Protein AF-A0A6N2LPJ0-F1 (afdb_monomer_lite)

Structure (mmCIF, N/CA/C/O backbone):
data_AF-A0A6N2LPJ0-F1
#
_entry.id   AF-A0A6N2LPJ0-F1
#
loop_
_atom_site.group_PDB
_atom_site.id
_atom_site.type_symbol
_atom_site.label_atom_id
_atom_site.label_alt_id
_atom_site.label_comp_id
_atom_site.label_asym_id
_atom_site.label_entity_id
_atom_site.label_seq_id
_atom_site.pdbx_PDB_ins_code
_atom_site.Cartn_x
_atom_site.Cartn_y
_atom_site.Cartn_z
_atom_site.occupancy
_atom_site.B_iso_or_equiv
_atom_site.auth_seq_id
_atom_site.auth_comp_id
_atom_site.auth_asym_id
_atom_site.auth_atom_id
_atom_site.pdbx_PDB_model_num
ATOM 1 N N . MET A 1 1 ? 1.976 -20.688 -10.783 1.00 57.66 1 MET A N 1
ATOM 2 C CA . MET A 1 1 ? 2.797 -19.666 -10.085 1.00 57.66 1 MET A CA 1
ATOM 3 C C . MET A 1 1 ? 3.961 -19.111 -10.918 1.00 57.66 1 MET A C 1
ATOM 5 O O . MET A 1 1 ? 4.095 -17.897 -10.953 1.00 57.66 1 MET A O 1
ATOM 9 N N . GLY A 1 2 ? 4.757 -19.918 -11.638 1.00 68.62 2 GLY A N 1
ATOM 10 C CA . GLY A 1 2 ? 5.968 -19.424 -12.335 1.00 68.62 2 GLY A CA 1
ATOM 11 C C . GLY A 1 2 ? 5.771 -18.335 -13.410 1.00 68.62 2 GLY A C 1
ATOM 12 O O . GLY A 1 2 ? 6.573 -17.409 -13.491 1.00 68.62 2 GLY A O 1
ATOM 13 N N . SER A 1 3 ? 4.686 -18.386 -14.195 1.00 80.12 3 SER A N 1
ATOM 14 C CA . SER A 1 3 ? 4.413 -17.400 -15.266 1.00 80.12 3 SER A CA 1
ATOM 15 C C . SER A 1 3 ? 4.183 -15.976 -14.730 1.00 80.12 3 SER A C 1
ATOM 17 O O . SER A 1 3 ? 4.659 -14.990 -15.287 1.00 80.12 3 SER A O 1
ATOM 19 N N . HIS A 1 4 ? 3.502 -15.867 -13.594 1.00 83.38 4 HIS A N 1
ATOM 20 C CA . HIS A 1 4 ? 3.167 -14.604 -12.951 1.00 83.38 4 HIS A CA 1
ATOM 21 C C . HIS A 1 4 ? 4.391 -13.865 -12.408 1.00 83.38 4 HIS A C 1
ATOM 23 O O . HIS A 1 4 ? 4.580 -12.677 -12.671 1.00 83.38 4 HIS A O 1
ATOM 29 N N . THR A 1 5 ? 5.260 -14.591 -11.707 1.00 85.81 5 THR A N 1
ATOM 30 C CA . THR A 1 5 ? 6.518 -14.052 -11.187 1.00 85.81 5 THR A CA 1
ATOM 31 C C . THR A 1 5 ? 7.458 -13.645 -12.323 1.00 85.81 5 THR A C 1
ATOM 33 O O . THR A 1 5 ? 8.143 -12.632 -12.211 1.00 85.81 5 THR A O 1
ATOM 36 N N . ALA A 1 6 ? 7.470 -14.387 -13.436 1.00 90.94 6 ALA A N 1
ATOM 37 C CA . ALA A 1 6 ? 8.260 -14.032 -14.614 1.00 90.94 6 ALA A CA 1
ATOM 38 C C . ALA A 1 6 ? 7.792 -12.711 -15.252 1.00 90.94 6 ALA A C 1
ATOM 40 O O . ALA A 1 6 ? 8.618 -11.844 -15.542 1.00 90.94 6 ALA A O 1
ATOM 41 N N . ARG A 1 7 ? 6.473 -12.515 -15.397 1.00 87.75 7 ARG A N 1
ATOM 42 C CA . ARG A 1 7 ? 5.888 -11.255 -15.893 1.00 87.75 7 ARG A CA 1
ATOM 43 C C . ARG A 1 7 ? 6.229 -10.075 -14.988 1.00 87.75 7 ARG A C 1
ATOM 45 O O . ARG A 1 7 ? 6.677 -9.046 -15.482 1.00 87.75 7 ARG A O 1
ATOM 52 N N . LEU A 1 8 ? 6.087 -10.254 -13.674 1.00 91.44 8 LEU A N 1
ATOM 53 C CA . LEU A 1 8 ? 6.414 -9.224 -12.691 1.00 91.44 8 LEU A CA 1
ATOM 54 C C . LEU A 1 8 ? 7.895 -8.821 -12.766 1.00 91.44 8 LEU A C 1
ATOM 56 O O . LEU A 1 8 ? 8.203 -7.635 -12.814 1.00 91.44 8 LEU A O 1
ATOM 60 N N . LYS A 1 9 ? 8.812 -9.796 -12.851 1.00 92.38 9 LYS A N 1
ATOM 61 C CA . LYS A 1 9 ? 10.249 -9.525 -13.031 1.00 92.38 9 LYS A CA 1
ATOM 62 C C . LYS A 1 9 ? 10.522 -8.716 -14.297 1.00 92.38 9 LYS A C 1
ATOM 64 O O . LYS A 1 9 ? 11.308 -7.775 -14.250 1.00 92.38 9 LYS A O 1
ATOM 69 N N . HIS A 1 10 ? 9.865 -9.055 -15.406 1.00 93.44 10 HIS A N 1
ATOM 70 C CA . HIS A 1 10 ? 10.035 -8.336 -16.665 1.00 93.44 10 HIS A CA 1
ATOM 71 C C . HIS A 1 10 ? 9.527 -6.889 -16.580 1.00 93.44 10 HIS A C 1
ATOM 73 O O . HIS A 1 10 ? 10.224 -5.970 -17.004 1.00 93.44 10 HIS A O 1
ATOM 79 N N . TRP A 1 11 ? 8.353 -6.668 -15.981 1.00 94.06 11 TRP A N 1
ATOM 80 C CA . TRP A 1 11 ? 7.784 -5.327 -15.806 1.00 94.06 11 TRP A CA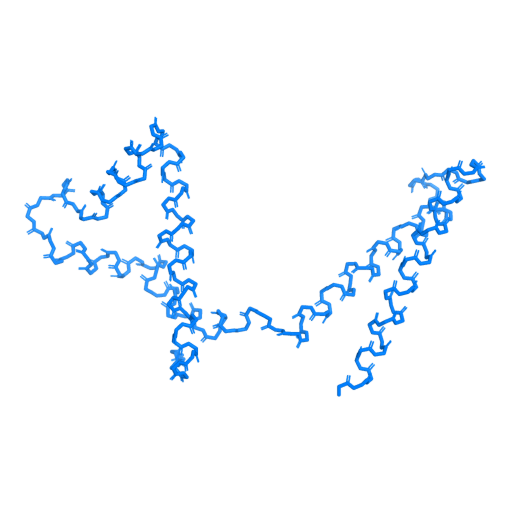 1
ATOM 81 C C . TRP A 1 11 ? 8.611 -4.449 -14.871 1.00 94.06 11 TRP A C 1
ATOM 83 O O . TRP A 1 11 ? 8.845 -3.285 -15.184 1.00 94.06 11 TRP A O 1
ATOM 93 N N . ILE A 1 12 ? 9.109 -5.011 -13.767 1.00 94.56 12 ILE A N 1
ATOM 94 C CA . ILE A 1 12 ? 9.987 -4.297 -12.834 1.00 94.56 12 ILE A CA 1
ATOM 95 C C . ILE A 1 12 ? 11.309 -3.932 -13.514 1.00 94.56 12 ILE A C 1
ATOM 97 O O . ILE A 1 12 ? 11.739 -2.783 -13.430 1.00 94.56 12 ILE A O 1
ATOM 101 N N . LEU A 1 13 ? 11.934 -4.880 -14.222 1.00 96.38 13 LEU A N 1
ATOM 102 C CA . LEU A 1 13 ? 13.190 -4.641 -14.936 1.00 96.38 13 LEU A CA 1
ATOM 103 C C . LEU A 1 13 ? 13.030 -3.542 -15.994 1.00 96.38 13 LEU A C 1
ATOM 105 O O . LEU A 1 13 ? 13.842 -2.622 -16.045 1.00 96.38 13 LEU A O 1
ATOM 109 N N . MET A 1 14 ? 11.965 -3.612 -16.798 1.00 95.19 14 MET A N 1
ATOM 110 C CA . MET A 1 14 ? 11.656 -2.592 -17.803 1.00 95.19 14 MET A CA 1
ATOM 111 C C . MET A 1 14 ? 11.366 -1.231 -17.156 1.00 95.19 14 MET A C 1
ATOM 113 O O . MET A 1 14 ? 11.861 -0.209 -17.626 1.00 95.19 14 MET A O 1
ATOM 117 N N . GLY A 1 15 ? 10.616 -1.215 -16.050 1.00 95.44 15 GLY A N 1
ATOM 118 C CA . GLY A 1 15 ? 10.316 -0.002 -15.292 1.00 95.44 15 GLY A CA 1
ATOM 119 C C . GLY A 1 15 ? 11.579 0.694 -14.790 1.00 95.44 15 GLY A C 1
ATOM 120 O O . GLY A 1 15 ? 11.757 1.885 -15.035 1.00 95.44 15 GLY A O 1
ATOM 121 N N . PHE A 1 16 ? 12.497 -0.052 -14.170 1.00 96.25 16 PHE A N 1
ATOM 122 C CA . PHE A 1 16 ? 13.787 0.489 -13.736 1.00 96.25 16 PHE A CA 1
ATOM 123 C C . PHE A 1 16 ? 14.667 0.933 -14.905 1.00 96.25 16 PHE A C 1
ATOM 125 O O . PHE A 1 16 ? 15.272 1.999 -14.819 1.00 96.25 16 PHE A O 1
ATOM 132 N N . ALA A 1 17 ? 14.719 0.171 -16.000 1.00 96.00 17 ALA A N 1
ATOM 133 C CA . ALA A 1 17 ? 15.500 0.541 -17.178 1.00 96.00 17 ALA A CA 1
ATOM 134 C C . ALA A 1 17 ? 15.035 1.882 -17.772 1.00 96.00 17 ALA A C 1
ATOM 136 O O . ALA A 1 17 ? 15.861 2.759 -18.022 1.00 96.00 17 ALA A O 1
ATOM 137 N N . LEU A 1 18 ? 13.721 2.074 -17.932 1.00 94.12 18 LEU A N 1
ATOM 138 C CA . LEU A 1 18 ? 13.136 3.326 -18.427 1.00 94.12 18 LEU A CA 1
ATOM 139 C C . LEU A 1 18 ? 13.354 4.492 -17.458 1.00 94.12 18 LEU A C 1
ATOM 141 O O . LEU A 1 18 ? 13.667 5.602 -17.888 1.00 94.12 18 LEU A O 1
ATOM 145 N N . LEU A 1 19 ? 13.238 4.241 -16.154 1.00 94.56 19 LEU A N 1
ATOM 146 C CA . LEU A 1 19 ? 13.432 5.262 -15.127 1.00 94.56 19 LEU A CA 1
ATOM 147 C C . LEU A 1 19 ? 14.896 5.730 -15.094 1.00 94.56 19 LEU A C 1
ATOM 149 O O . LEU A 1 19 ? 15.153 6.932 -15.145 1.00 94.56 19 LEU A O 1
ATOM 153 N N . ILE A 1 20 ? 15.853 4.795 -15.106 1.00 95.00 20 ILE A N 1
ATOM 154 C CA . ILE A 1 20 ? 17.288 5.102 -15.186 1.00 95.00 20 ILE A CA 1
ATOM 155 C C . ILE A 1 20 ? 17.600 5.834 -16.492 1.00 95.00 20 ILE A C 1
ATOM 157 O O . ILE A 1 20 ? 18.242 6.879 -16.449 1.00 95.00 20 ILE A O 1
ATOM 161 N N . LEU A 1 21 ? 17.114 5.348 -17.639 1.00 93.69 21 LEU A N 1
ATOM 162 C CA . LEU A 1 21 ? 17.326 5.993 -18.937 1.00 93.69 21 LEU A CA 1
ATOM 163 C C . LEU A 1 21 ? 16.808 7.437 -18.943 1.00 93.69 21 LEU A C 1
ATOM 165 O O . LEU A 1 21 ? 17.525 8.355 -19.342 1.00 93.69 21 LEU A O 1
ATOM 169 N N . GLY A 1 22 ? 15.581 7.649 -18.469 1.00 92.25 22 GLY A N 1
ATOM 170 C CA . GLY A 1 22 ? 14.971 8.971 -18.395 1.00 92.25 22 GLY A CA 1
ATOM 171 C C . GLY A 1 22 ? 15.749 9.931 -17.493 1.00 92.25 22 GLY A C 1
ATOM 172 O O . GLY A 1 22 ? 15.985 11.074 -17.890 1.00 92.25 22 GLY A O 1
ATOM 173 N N . LEU A 1 23 ? 16.211 9.461 -16.328 1.00 91.88 23 LEU A N 1
ATOM 174 C CA . LEU A 1 23 ? 17.039 10.251 -15.412 1.00 91.88 23 LEU A CA 1
ATOM 175 C C . LEU A 1 23 ? 18.424 10.550 -15.992 1.00 91.88 23 LEU A C 1
ATOM 177 O O . LEU A 1 23 ? 18.864 11.695 -15.936 1.00 91.88 23 LEU A O 1
ATOM 181 N N . VAL A 1 24 ? 19.100 9.565 -16.588 1.00 92.88 24 VAL A N 1
ATOM 182 C CA . VAL A 1 24 ? 20.416 9.759 -17.218 1.00 92.88 24 VAL A CA 1
ATOM 183 C C . VAL A 1 24 ? 20.324 10.809 -18.320 1.00 92.88 24 VAL A C 1
ATOM 185 O O . VAL A 1 24 ? 21.133 11.732 -18.339 1.00 92.88 24 VAL A O 1
ATOM 188 N N . LEU A 1 25 ? 19.312 10.739 -19.189 1.00 90.69 25 LEU A N 1
ATOM 189 C CA . LEU A 1 25 ? 19.091 11.735 -20.246 1.00 90.69 25 LEU A CA 1
ATOM 190 C C . LEU A 1 25 ? 18.876 13.153 -19.702 1.00 90.69 25 LEU A C 1
ATOM 192 O O . LEU A 1 25 ? 19.305 14.123 -20.328 1.00 90.69 25 LEU A O 1
ATOM 196 N N . HIS A 1 26 ? 18.236 13.268 -18.539 1.00 89.19 26 HIS A N 1
ATOM 197 C CA . HIS A 1 26 ? 18.027 14.547 -17.877 1.00 89.19 26 HIS A CA 1
ATOM 198 C C . HIS A 1 26 ? 19.322 15.100 -17.268 1.00 89.19 26 HIS A C 1
ATOM 200 O O . HIS A 1 26 ? 19.682 16.248 -17.530 1.00 89.19 26 HIS A O 1
ATOM 206 N N . PHE A 1 27 ? 20.036 14.283 -16.486 1.00 89.69 27 PHE A N 1
ATOM 207 C CA . PHE A 1 27 ? 21.244 14.696 -15.764 1.00 89.69 27 PHE A CA 1
ATOM 208 C C . PHE A 1 27 ? 22.460 14.905 -16.669 1.00 89.69 27 PHE A C 1
ATOM 210 O O . PHE A 1 27 ? 23.317 15.723 -16.360 1.00 89.69 27 PHE A O 1
ATOM 217 N N . THR A 1 28 ? 22.532 14.209 -17.804 1.00 90.56 28 THR A N 1
ATOM 218 C CA . THR A 1 28 ? 23.582 14.420 -18.816 1.00 90.56 28 THR A CA 1
ATOM 219 C C . THR A 1 28 ? 23.330 15.648 -19.697 1.00 90.56 28 THR A C 1
ATOM 221 O O . THR A 1 28 ? 24.075 15.878 -20.644 1.00 90.56 28 THR A O 1
ATOM 224 N N . HIS A 1 29 ? 22.283 16.434 -19.409 1.00 83.19 29 HIS A N 1
ATOM 225 C CA . HIS A 1 29 ? 21.839 17.589 -20.196 1.00 83.19 29 HIS A CA 1
ATOM 226 C C . HIS A 1 29 ? 21.489 17.279 -21.663 1.00 83.19 29 HIS A C 1
ATOM 228 O O . HIS A 1 29 ? 21.298 18.203 -22.450 1.00 83.19 29 HIS A O 1
ATOM 234 N N . ALA A 1 30 ? 21.348 16.002 -22.036 1.00 85.19 30 ALA A N 1
ATOM 235 C CA . ALA A 1 30 ? 20.988 15.611 -23.395 1.00 85.19 30 ALA A CA 1
ATOM 236 C C . ALA A 1 30 ? 19.554 16.039 -23.740 1.00 85.19 30 ALA A C 1
ATOM 238 O O . ALA A 1 30 ? 19.315 16.620 -24.797 1.00 85.19 30 ALA A O 1
ATOM 239 N N . ILE A 1 31 ? 18.590 15.755 -22.852 1.00 85.62 31 ILE A N 1
ATOM 240 C CA . ILE A 1 31 ? 17.179 16.117 -23.044 1.00 85.62 31 ILE A CA 1
ATOM 241 C C . ILE A 1 31 ? 16.566 16.518 -21.694 1.00 85.62 31 ILE A C 1
ATOM 243 O O . ILE A 1 31 ? 16.456 15.674 -20.802 1.00 85.62 31 ILE A O 1
ATOM 247 N N . PRO A 1 32 ? 16.105 17.769 -21.520 1.00 85.56 32 PRO A N 1
ATOM 248 C CA . PRO A 1 32 ? 15.474 18.190 -20.277 1.00 85.56 32 PRO A CA 1
ATOM 249 C C . PRO A 1 32 ? 14.109 17.516 -20.073 1.00 85.56 32 PRO A C 1
ATOM 251 O O . PRO A 1 32 ? 13.383 17.210 -21.026 1.00 85.56 32 PRO A O 1
ATOM 254 N N . LEU A 1 33 ? 13.728 17.331 -18.807 1.00 82.94 33 LEU A N 1
ATOM 255 C CA . LEU A 1 33 ? 12.385 16.904 -18.428 1.00 82.94 33 LEU A CA 1
ATOM 256 C C . LEU A 1 33 ? 11.413 18.052 -18.693 1.00 82.94 33 LEU A C 1
ATOM 258 O O . LEU A 1 33 ? 11.351 19.008 -17.925 1.00 82.94 33 LEU A O 1
ATOM 262 N N . ASN A 1 34 ? 10.651 17.964 -19.782 1.00 85.56 34 ASN A N 1
ATOM 263 C CA . ASN A 1 34 ? 9.652 18.969 -20.111 1.00 85.56 34 ASN A CA 1
ATOM 264 C C . ASN A 1 34 ? 8.305 18.309 -20.406 1.00 85.56 34 ASN A C 1
ATOM 266 O O . ASN A 1 34 ? 8.159 17.538 -21.357 1.00 85.56 34 ASN A O 1
ATOM 270 N N . LYS A 1 35 ? 7.308 18.666 -19.590 1.00 73.38 35 LYS A N 1
ATOM 271 C CA . LYS A 1 35 ? 5.938 18.153 -19.682 1.00 73.38 35 LYS A CA 1
ATOM 272 C C . LYS A 1 35 ? 5.187 18.704 -20.897 1.00 73.38 35 LYS A C 1
ATOM 274 O O . LYS A 1 35 ? 4.382 17.991 -21.475 1.00 73.38 35 LYS A O 1
ATOM 279 N N . GLN A 1 36 ? 5.454 19.949 -21.298 1.00 68.56 36 GLN A N 1
ATOM 280 C CA . GLN A 1 36 ? 4.744 20.605 -22.408 1.00 68.56 36 GLN A CA 1
ATOM 281 C C . GLN A 1 36 ? 5.095 19.990 -23.769 1.00 68.56 36 GLN A C 1
ATOM 283 O O . GLN A 1 36 ? 4.234 19.882 -24.633 1.00 68.56 36 GLN A O 1
ATOM 288 N N . LEU A 1 37 ? 6.344 19.549 -23.937 1.00 76.94 37 LEU A N 1
ATOM 289 C CA . LEU A 1 37 ? 6.815 18.900 -25.164 1.00 76.94 37 LEU A CA 1
ATOM 290 C C . LEU A 1 37 ? 6.736 17.370 -25.121 1.00 76.94 37 LEU A C 1
ATOM 292 O O . LEU A 1 37 ? 7.153 16.741 -26.087 1.00 76.94 37 LEU A O 1
ATOM 296 N N . TYR A 1 38 ? 6.273 16.774 -24.011 1.00 79.75 38 TYR A N 1
ATOM 297 C CA . TYR A 1 38 ? 6.367 15.327 -23.771 1.00 79.75 38 TYR A CA 1
ATOM 298 C C . TYR A 1 38 ? 7.745 14.778 -24.162 1.00 79.75 38 TYR A C 1
ATOM 300 O O . TYR A 1 38 ? 7.864 13.843 -24.955 1.00 79.75 38 TYR A O 1
ATOM 308 N N . THR A 1 39 ? 8.810 15.403 -23.648 1.00 88.19 39 THR A 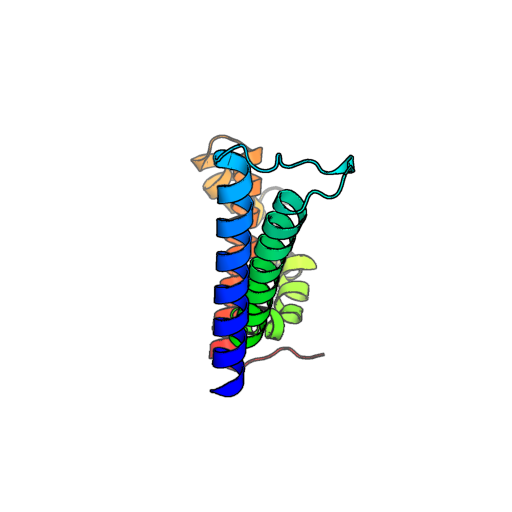N 1
ATOM 309 C CA . THR A 1 39 ? 10.168 15.037 -24.058 1.00 88.19 39 THR A CA 1
ATOM 310 C C . THR A 1 39 ? 10.444 13.566 -23.779 1.00 88.19 39 THR A C 1
ATOM 312 O O . THR A 1 39 ? 9.910 12.981 -22.837 1.00 88.19 39 THR A O 1
ATOM 315 N N . PHE A 1 40 ? 11.314 12.958 -24.584 1.00 88.38 40 PHE A N 1
ATOM 316 C CA . PHE A 1 40 ? 11.609 11.532 -24.464 1.00 88.38 40 PHE A CA 1
ATOM 317 C C . PHE A 1 40 ? 12.074 11.146 -23.048 1.00 88.38 40 PHE A C 1
ATOM 319 O O . PHE A 1 40 ? 11.613 10.147 -22.503 1.00 88.38 40 PHE A O 1
ATOM 326 N N . SER A 1 41 ? 12.896 11.985 -22.402 1.00 89.31 41 SER A N 1
ATOM 327 C CA . SER A 1 41 ? 13.288 11.808 -20.996 1.00 89.31 41 SER A CA 1
ATOM 328 C C . SER A 1 41 ? 12.073 11.808 -20.049 1.00 89.31 41 SER A C 1
ATOM 330 O O . SER A 1 41 ? 11.958 10.920 -19.205 1.00 89.31 41 SER A O 1
ATOM 332 N N . TYR A 1 42 ? 11.113 12.726 -20.231 1.00 89.94 42 TYR A N 1
ATOM 333 C CA . TYR A 1 42 ? 9.891 12.799 -19.418 1.00 89.94 42 TYR A CA 1
ATOM 334 C C . TYR A 1 42 ? 9.002 11.566 -19.595 1.00 89.94 42 TYR A C 1
ATOM 336 O O . TYR A 1 42 ? 8.528 10.995 -18.609 1.00 89.94 42 TYR A O 1
ATOM 344 N N . VAL A 1 43 ? 8.816 11.112 -20.836 1.00 93.12 43 VAL A N 1
ATOM 345 C CA . VAL A 1 43 ? 8.059 9.890 -21.140 1.00 93.12 43 VAL A CA 1
ATOM 346 C C . VAL A 1 43 ? 8.744 8.664 -20.532 1.00 93.12 43 VAL A C 1
ATOM 348 O O . VAL A 1 43 ? 8.069 7.847 -19.912 1.00 93.12 43 VAL A O 1
ATOM 351 N N . CYS A 1 44 ? 10.073 8.549 -20.618 1.00 92.75 44 CYS A N 1
ATOM 352 C CA . CYS A 1 44 ? 10.825 7.447 -20.005 1.00 92.75 44 CYS A CA 1
ATOM 353 C C . CYS A 1 44 ? 10.679 7.418 -18.474 1.00 92.75 44 CYS A C 1
ATOM 355 O O . CYS A 1 44 ? 10.382 6.369 -17.907 1.00 92.75 44 CYS A O 1
ATOM 357 N N . VAL A 1 45 ? 10.809 8.565 -17.796 1.00 93.81 45 VAL A N 1
ATOM 358 C CA . VAL A 1 45 ? 10.649 8.628 -16.331 1.00 93.81 45 VAL A CA 1
ATOM 359 C C . VAL A 1 45 ? 9.218 8.288 -15.911 1.00 93.81 45 VAL A C 1
ATOM 361 O O . VAL A 1 45 ? 9.013 7.476 -15.010 1.00 93.81 45 VAL A O 1
ATOM 364 N N . THR A 1 46 ? 8.218 8.887 -16.560 1.00 94.06 46 THR A N 1
ATOM 365 C CA . THR A 1 46 ? 6.804 8.683 -16.202 1.00 94.06 46 THR A CA 1
ATOM 366 C C . THR A 1 46 ? 6.321 7.269 -16.508 1.00 94.06 46 THR A C 1
ATOM 368 O O . THR A 1 46 ? 5.652 6.667 -15.669 1.00 94.06 46 THR A O 1
ATOM 371 N N . SER A 1 47 ? 6.700 6.702 -17.656 1.00 94.81 47 SER A N 1
ATOM 372 C CA . SER A 1 47 ? 6.397 5.306 -17.999 1.00 94.81 47 SER A CA 1
ATOM 373 C C . SER A 1 47 ? 7.130 4.319 -17.088 1.00 94.81 47 SER A C 1
ATOM 375 O O . SER A 1 47 ? 6.515 3.357 -16.629 1.00 94.81 47 SER A O 1
ATOM 377 N N . GLY A 1 48 ? 8.397 4.582 -16.750 1.00 95.81 48 GLY A N 1
ATOM 378 C CA . GLY A 1 48 ? 9.161 3.784 -15.792 1.00 95.81 48 GLY A CA 1
ATOM 379 C C . GLY A 1 48 ? 8.519 3.774 -14.404 1.00 95.81 48 GLY A C 1
ATOM 380 O O . GLY A 1 48 ? 8.277 2.709 -13.836 1.00 95.81 48 GLY A O 1
ATOM 381 N N . ALA A 1 49 ? 8.147 4.949 -13.886 1.00 95.88 49 ALA A N 1
ATOM 382 C CA . ALA A 1 49 ? 7.429 5.071 -12.618 1.00 95.88 49 ALA A CA 1
ATOM 383 C C . ALA A 1 49 ? 6.064 4.361 -12.657 1.00 95.88 49 ALA A C 1
ATOM 385 O O . ALA A 1 49 ? 5.738 3.604 -11.741 1.00 95.88 49 ALA A O 1
ATOM 386 N N . ALA A 1 50 ? 5.287 4.538 -13.731 1.00 95.81 50 ALA A N 1
ATOM 387 C CA . ALA A 1 50 ? 3.998 3.870 -13.900 1.00 95.81 50 ALA A CA 1
ATOM 388 C C . ALA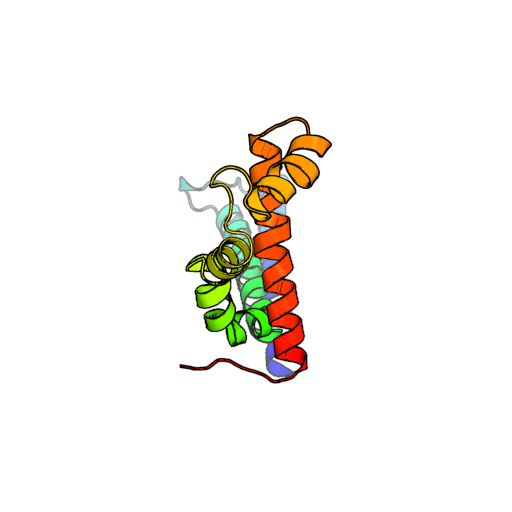 A 1 50 ? 4.140 2.338 -13.935 1.00 95.81 50 ALA A C 1
ATOM 390 O O . ALA A 1 50 ? 3.357 1.640 -13.291 1.00 95.81 50 ALA A O 1
ATOM 391 N N . ALA A 1 51 ? 5.162 1.807 -14.615 1.00 95.38 51 ALA A N 1
ATOM 392 C CA . ALA A 1 51 ? 5.443 0.373 -14.656 1.00 95.38 51 ALA A CA 1
ATOM 393 C C . ALA A 1 51 ? 5.786 -0.197 -13.267 1.00 95.38 51 ALA A C 1
ATOM 395 O O . ALA A 1 51 ? 5.338 -1.297 -12.928 1.00 95.38 51 ALA A O 1
ATOM 396 N N . LEU A 1 52 ? 6.521 0.550 -12.433 1.00 95.56 52 LEU A N 1
ATOM 397 C CA . LEU A 1 52 ? 6.833 0.149 -11.054 1.00 95.56 52 LEU A CA 1
ATOM 398 C C . LEU A 1 52 ? 5.607 0.201 -10.133 1.00 95.56 52 LEU A C 1
ATOM 400 O O . LEU A 1 52 ? 5.396 -0.722 -9.339 1.00 95.56 52 LEU A O 1
ATOM 404 N N . VAL A 1 53 ? 4.765 1.231 -10.262 1.00 95.56 53 VAL A N 1
ATOM 405 C CA . VAL A 1 53 ? 3.497 1.328 -9.518 1.00 95.56 53 VAL A CA 1
ATOM 406 C C . VAL A 1 53 ? 2.565 0.181 -9.908 1.00 95.56 53 VAL A C 1
ATOM 408 O O . VAL A 1 53 ? 2.058 -0.526 -9.037 1.00 95.56 53 VAL A O 1
ATOM 411 N N . PHE A 1 54 ? 2.399 -0.070 -11.208 1.00 93.94 54 PHE A N 1
ATOM 412 C CA . PHE A 1 54 ? 1.591 -1.179 -11.712 1.00 93.94 54 PHE A CA 1
ATOM 413 C C . PHE A 1 54 ? 2.103 -2.535 -11.209 1.00 93.94 54 PHE A C 1
ATOM 415 O O . PHE A 1 54 ? 1.323 -3.357 -10.729 1.00 93.94 54 PHE A O 1
ATOM 422 N N . SER A 1 55 ? 3.420 -2.746 -11.247 1.00 93.25 55 SER A N 1
ATOM 423 C CA . SER A 1 55 ? 4.051 -3.965 -10.731 1.00 93.25 55 SER A CA 1
ATOM 424 C C . SER A 1 55 ? 3.800 -4.154 -9.231 1.00 93.25 55 SER A C 1
ATOM 426 O O . SER A 1 55 ? 3.495 -5.263 -8.795 1.00 93.25 55 SER A O 1
ATOM 428 N N . SER A 1 56 ? 3.864 -3.075 -8.446 1.00 90.81 56 SER A N 1
ATOM 429 C CA . SER A 1 56 ? 3.573 -3.100 -7.006 1.00 90.81 56 SER A CA 1
ATOM 430 C C . SER A 1 56 ? 2.124 -3.502 -6.718 1.00 90.81 56 SER A C 1
ATOM 432 O O . SER A 1 56 ? 1.883 -4.386 -5.898 1.00 90.81 56 SER A O 1
ATOM 434 N N . ILE A 1 57 ? 1.157 -2.918 -7.436 1.00 90.81 57 ILE A N 1
ATOM 435 C CA . ILE A 1 57 ? -0.268 -3.270 -7.303 1.00 90.81 57 ILE A CA 1
ATOM 436 C C . ILE A 1 57 ? -0.499 -4.734 -7.697 1.00 90.81 57 ILE A C 1
ATOM 438 O O . ILE A 1 57 ? -1.171 -5.474 -6.980 1.00 90.81 57 ILE A O 1
ATOM 442 N N . TYR A 1 58 ? 0.107 -5.184 -8.799 1.00 89.81 58 TYR A N 1
ATOM 443 C CA . TYR A 1 58 ? -0.003 -6.569 -9.252 1.00 89.81 58 TYR A CA 1
ATOM 444 C C . TYR A 1 58 ? 0.541 -7.567 -8.221 1.00 89.81 58 TYR A C 1
ATOM 446 O O . TYR A 1 58 ? -0.077 -8.604 -7.975 1.00 89.81 58 TYR A O 1
ATOM 454 N N . ALA A 1 59 ? 1.666 -7.243 -7.576 1.00 87.56 59 ALA A N 1
ATOM 455 C CA . ALA A 1 59 ? 2.222 -8.053 -6.498 1.00 87.56 59 ALA A CA 1
ATOM 456 C C . ALA A 1 59 ? 1.281 -8.107 -5.280 1.00 87.56 59 ALA A C 1
ATOM 458 O O . ALA A 1 59 ? 1.030 -9.192 -4.754 1.00 87.56 59 ALA A O 1
ATOM 459 N N . LEU A 1 60 ? 0.701 -6.973 -4.867 1.00 84.38 60 LEU A N 1
ATOM 460 C CA . LEU A 1 60 ? -0.269 -6.925 -3.763 1.00 84.38 60 LEU A CA 1
ATOM 461 C C . LEU A 1 60 ? -1.492 -7.816 -4.026 1.00 84.38 60 LEU A C 1
ATOM 463 O O . LEU A 1 60 ? -1.924 -8.542 -3.131 1.00 84.38 60 LEU A O 1
ATOM 467 N N . CYS A 1 61 ? -2.009 -7.821 -5.257 1.00 81.94 61 CYS A N 1
ATOM 468 C CA . CYS A 1 61 ? -3.108 -8.704 -5.647 1.00 81.94 61 CYS A CA 1
ATOM 469 C C . CYS A 1 61 ? -2.736 -10.192 -5.603 1.00 81.94 61 CYS A C 1
ATOM 471 O O . CYS A 1 61 ? -3.617 -11.016 -5.394 1.00 81.94 61 CYS A O 1
ATOM 473 N N . MET A 1 62 ? -1.463 -10.553 -5.791 1.00 79.56 62 MET A N 1
ATOM 474 C CA . MET A 1 62 ? -1.019 -11.952 -5.743 1.00 79.56 62 MET A CA 1
ATOM 475 C C . MET A 1 62 ? -0.813 -12.483 -4.340 1.00 79.56 62 MET A C 1
ATOM 477 O O . MET A 1 62 ? -1.168 -13.623 -4.063 1.00 79.56 62 MET A O 1
ATOM 481 N N . PHE A 1 63 ? -0.210 -11.679 -3.469 1.00 75.94 63 PHE A N 1
ATOM 482 C CA . PHE A 1 63 ? 0.034 -12.093 -2.090 1.00 75.94 63 PHE A CA 1
ATOM 483 C C . PHE A 1 63 ? -1.209 -11.938 -1.211 1.00 75.94 63 PHE A C 1
ATOM 485 O O . PHE A 1 63 ? -1.239 -12.497 -0.120 1.00 75.94 63 PHE A O 1
ATOM 492 N N . GLN A 1 64 ? -2.210 -11.177 -1.676 1.00 77.44 64 GLN A N 1
ATOM 493 C CA . GLN A 1 64 ? -3.464 -10.889 -0.978 1.00 77.44 64 GLN A CA 1
ATOM 494 C C . GLN A 1 64 ? -3.273 -10.645 0.534 1.00 77.44 64 GLN A C 1
ATOM 496 O O . GLN A 1 64 ? -4.043 -11.167 1.345 1.00 77.44 64 GLN A O 1
ATOM 501 N N . PRO A 1 65 ? -2.281 -9.831 0.957 1.00 72.62 65 PRO A N 1
ATOM 502 C CA . PRO A 1 65 ? -1.915 -9.715 2.364 1.00 72.62 65 PRO A CA 1
ATOM 503 C C . PRO A 1 65 ? -2.984 -9.008 3.196 1.00 72.62 65 PRO A C 1
ATOM 505 O O . PRO A 1 65 ? -2.815 -8.911 4.398 1.00 72.62 65 PRO A O 1
ATOM 508 N N . LEU A 1 66 ? -4.049 -8.484 2.581 1.00 76.94 66 LEU A N 1
ATOM 509 C CA . LEU A 1 66 ? -5.197 -7.857 3.241 1.00 76.94 66 LEU A CA 1
ATOM 510 C C . LEU A 1 66 ? -6.495 -8.664 3.079 1.00 76.94 66 LEU A C 1
ATOM 512 O O . LEU A 1 66 ? -7.528 -8.253 3.604 1.00 76.94 66 LEU A O 1
ATOM 516 N N . ALA A 1 67 ? -6.478 -9.801 2.370 1.00 79.31 67 ALA A N 1
ATOM 517 C CA . ALA A 1 67 ? -7.701 -10.570 2.132 1.00 79.31 67 ALA A CA 1
ATOM 518 C C . ALA A 1 67 ? -8.346 -11.048 3.436 1.00 79.31 67 ALA A C 1
ATOM 520 O O . ALA A 1 67 ? -9.560 -10.979 3.566 1.00 79.31 67 ALA A O 1
ATOM 521 N N . TRP A 1 68 ? -7.547 -11.437 4.428 1.00 76.25 68 TRP A N 1
ATOM 522 C CA . TRP A 1 68 ? -8.027 -11.848 5.749 1.00 76.25 68 TRP A CA 1
ATOM 523 C C . TRP A 1 68 ? -8.805 -10.751 6.488 1.00 76.25 68 TRP A C 1
ATOM 525 O O . TRP A 1 68 ? -9.822 -11.044 7.114 1.00 76.25 68 TRP A O 1
ATOM 535 N N . ILE A 1 69 ? -8.380 -9.487 6.366 1.00 80.81 69 ILE A N 1
ATOM 536 C CA . ILE A 1 69 ? -9.126 -8.337 6.899 1.00 80.81 69 ILE A CA 1
ATOM 537 C C . ILE A 1 69 ? -10.446 -8.184 6.132 1.00 80.81 69 ILE A C 1
ATOM 539 O O . ILE A 1 69 ? -11.503 -8.029 6.737 1.00 80.81 69 ILE A O 1
ATOM 543 N N . GLY A 1 70 ? -10.398 -8.290 4.799 1.00 80.06 70 GLY A N 1
ATOM 544 C CA . GLY A 1 70 ? -11.574 -8.177 3.932 1.00 80.06 70 GLY A CA 1
ATOM 545 C C . GLY A 1 70 ? -12.624 -9.274 4.147 1.00 80.06 70 GLY A C 1
ATOM 546 O O . GLY A 1 70 ? -13.818 -8.995 4.106 1.00 80.06 70 GLY A O 1
ATOM 547 N N . MET A 1 71 ? -12.206 -10.509 4.430 1.00 84.44 71 MET A N 1
ATOM 548 C CA . MET A 1 71 ? -13.114 -11.643 4.658 1.00 84.44 71 MET A CA 1
ATOM 549 C C . MET A 1 71 ? -13.963 -11.493 5.929 1.00 84.44 71 MET A C 1
ATOM 551 O O . MET A 1 71 ? -15.042 -12.074 6.000 1.00 84.44 71 MET A O 1
ATOM 555 N N . ASN A 1 72 ? -13.500 -10.704 6.903 1.00 85.94 72 ASN A N 1
ATOM 556 C CA . ASN A 1 72 ? -14.220 -10.385 8.139 1.00 85.94 72 ASN A CA 1
ATOM 557 C C . ASN A 1 72 ? -14.691 -8.920 8.188 1.00 85.94 72 ASN A C 1
ATOM 559 O O . ASN A 1 72 ? -15.051 -8.419 9.254 1.00 85.94 72 ASN A O 1
ATOM 563 N N . ALA A 1 73 ? -14.721 -8.226 7.043 1.00 86.44 73 ALA A N 1
ATOM 564 C CA . ALA A 1 73 ? -15.069 -6.808 6.977 1.00 86.44 73 ALA A CA 1
ATOM 565 C C . ALA A 1 73 ? -16.486 -6.513 7.487 1.00 86.44 73 ALA A C 1
ATOM 567 O O . ALA A 1 73 ? -16.695 -5.480 8.113 1.00 86.44 73 ALA A O 1
ATOM 568 N N . MET A 1 74 ? -17.444 -7.423 7.276 1.00 86.38 74 MET A N 1
ATOM 569 C CA . MET A 1 74 ? -18.816 -7.241 7.761 1.00 86.38 74 MET A CA 1
ATOM 570 C C . MET A 1 74 ? -18.883 -7.241 9.290 1.00 86.38 74 MET A C 1
ATOM 572 O O . MET A 1 74 ? -19.519 -6.375 9.880 1.00 86.38 74 MET A O 1
ATOM 576 N N . LEU A 1 75 ? -18.172 -8.169 9.937 1.00 86.06 75 LEU A N 1
ATOM 577 C CA . LEU A 1 75 ? -18.071 -8.212 11.395 1.00 86.06 75 LEU A CA 1
ATOM 578 C C . LEU A 1 75 ? -17.471 -6.914 11.927 1.00 86.06 75 LEU A C 1
ATOM 580 O O . LEU A 1 75 ? -18.024 -6.315 12.846 1.00 86.06 75 LEU A O 1
ATOM 584 N N . VAL A 1 76 ? -16.364 -6.466 11.327 1.00 87.12 76 VAL A N 1
ATOM 585 C CA . VAL A 1 76 ? -15.712 -5.210 11.715 1.00 87.12 76 VAL A CA 1
ATOM 586 C C . VAL A 1 76 ? -16.660 -4.028 11.516 1.00 87.12 76 VAL A C 1
ATOM 588 O O . VAL A 1 76 ? -16.781 -3.202 12.408 1.00 87.12 76 VAL A O 1
ATOM 591 N N . TYR A 1 77 ? -17.384 -3.959 10.401 1.00 87.00 77 TYR A N 1
ATOM 592 C CA . TYR A 1 77 ? -18.339 -2.884 10.139 1.00 87.00 77 TYR A CA 1
ATOM 593 C C . TYR A 1 77 ? -19.471 -2.848 11.178 1.00 87.00 77 TYR A C 1
ATOM 595 O O . TYR A 1 77 ? -19.681 -1.830 11.834 1.00 87.00 77 TYR A O 1
ATOM 603 N N . VAL A 1 78 ? -20.157 -3.974 11.381 1.00 87.06 78 VAL A N 1
ATOM 604 C CA . VAL A 1 78 ? -21.313 -4.069 12.285 1.00 87.06 78 VAL A CA 1
ATOM 605 C C . VAL A 1 78 ? -20.906 -3.848 13.743 1.00 87.06 78 VAL A C 1
ATOM 607 O O . VAL A 1 78 ? -21.618 -3.200 14.503 1.00 87.06 78 VAL A O 1
ATOM 610 N N . MET A 1 79 ? -19.755 -4.368 14.164 1.00 85.81 79 MET A N 1
ATOM 611 C CA . MET A 1 79 ? -19.348 -4.261 15.564 1.00 85.81 79 MET A CA 1
ATOM 612 C C . MET A 1 79 ? -18.626 -2.945 15.872 1.00 85.81 79 MET A C 1
ATOM 614 O O . MET A 1 79 ? -18.859 -2.373 16.939 1.00 85.81 79 MET A O 1
ATOM 618 N N . ALA A 1 80 ? -17.769 -2.465 14.965 1.00 84.50 80 ALA A N 1
ATOM 619 C CA . ALA A 1 80 ? -16.968 -1.258 15.159 1.00 84.50 80 ALA A CA 1
ATOM 620 C C . ALA A 1 80 ? -17.680 0.007 14.669 1.00 84.50 80 ALA A C 1
ATOM 622 O O . ALA A 1 80 ? -17.859 0.940 15.446 1.00 84.50 80 ALA A O 1
ATOM 623 N N . ALA A 1 81 ? -18.088 0.043 13.395 1.00 83.50 81 ALA A N 1
ATOM 624 C CA . ALA A 1 81 ? -18.554 1.268 12.740 1.00 83.50 81 ALA A CA 1
ATOM 625 C C . ALA A 1 81 ? -19.997 1.631 13.115 1.00 83.50 81 ALA A C 1
ATOM 627 O O . ALA A 1 81 ? -20.278 2.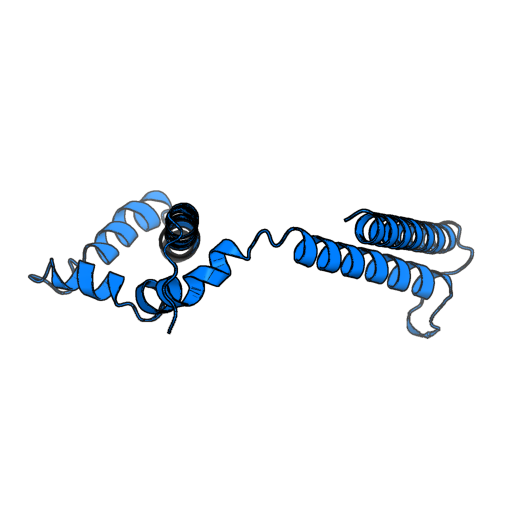793 13.391 1.00 83.50 81 ALA A O 1
ATOM 628 N N . GLU A 1 82 ? -20.892 0.644 13.209 1.00 84.12 82 GLU A N 1
ATOM 629 C CA . GLU A 1 82 ? -22.269 0.847 13.702 1.00 84.12 82 GLU A CA 1
ATOM 630 C C . GLU A 1 82 ? -22.316 1.077 15.228 1.00 84.12 82 GLU A C 1
ATOM 632 O O . GLU A 1 82 ? -23.379 1.269 15.814 1.00 84.12 82 GLU A O 1
ATOM 637 N N . GLY A 1 83 ? -21.164 1.040 15.909 1.00 77.19 83 GLY A N 1
ATOM 638 C CA . GLY A 1 83 ? -21.064 1.337 17.334 1.00 77.19 83 GLY A CA 1
ATOM 639 C C . GLY A 1 83 ? -21.747 0.312 18.241 1.00 77.19 83 GLY A C 1
ATOM 640 O O . GLY A 1 83 ? -21.885 0.575 19.433 1.00 77.19 83 GLY A O 1
ATOM 641 N N . ILE A 1 84 ? -22.143 -0.861 17.732 1.00 82.50 84 ILE A N 1
ATOM 642 C CA . ILE A 1 84 ? -22.833 -1.901 18.515 1.00 82.50 84 ILE A CA 1
ATOM 643 C C . ILE A 1 84 ? -21.955 -2.387 19.669 1.00 82.50 84 ILE A C 1
ATOM 645 O O . ILE A 1 84 ? -22.436 -2.526 20.792 1.00 82.50 84 ILE A O 1
ATOM 649 N N . PHE A 1 85 ? -20.655 -2.591 19.432 1.00 81.62 85 PHE A N 1
ATOM 650 C CA . PHE A 1 85 ? -19.732 -2.986 20.495 1.00 81.62 85 PHE A CA 1
ATOM 651 C C . PHE A 1 85 ? -19.581 -1.885 21.549 1.00 81.62 85 PHE A C 1
ATOM 653 O O . PHE A 1 85 ? -19.643 -2.155 22.748 1.00 81.62 85 PHE A O 1
ATOM 660 N N . ALA A 1 86 ? -19.447 -0.631 21.112 1.00 76.25 86 ALA A N 1
ATOM 661 C CA . ALA A 1 86 ? -19.375 0.507 22.019 1.00 76.25 86 ALA A CA 1
ATOM 662 C C . ALA A 1 86 ? -20.666 0.651 22.844 1.00 76.25 86 ALA A C 1
ATOM 664 O O . ALA A 1 86 ? -20.613 0.847 24.057 1.00 76.25 86 ALA A O 1
ATOM 665 N N . GLY A 1 87 ? -21.823 0.485 22.202 1.00 75.94 87 GLY A N 1
ATOM 666 C CA . GLY A 1 87 ? -23.139 0.473 22.831 1.00 75.94 87 GLY A CA 1
ATOM 667 C C . GLY A 1 87 ? -23.304 -0.665 23.835 1.00 75.94 87 GLY A C 1
ATOM 668 O O . GLY A 1 87 ? -23.822 -0.431 24.920 1.00 75.94 87 GLY A O 1
ATOM 669 N N . PHE A 1 88 ? -22.800 -1.864 23.535 1.00 79.50 88 PHE A N 1
ATOM 670 C CA . PHE A 1 88 ? -22.802 -2.999 24.461 1.00 79.50 88 PHE A CA 1
ATOM 671 C C . PHE A 1 88 ? -21.943 -2.731 25.706 1.00 79.50 88 PHE A C 1
ATOM 673 O O . PHE A 1 88 ? -22.415 -2.899 26.831 1.00 79.50 88 PHE A O 1
ATOM 680 N N . ILE A 1 89 ? -20.706 -2.254 25.521 1.00 73.31 89 ILE A N 1
ATOM 681 C CA . ILE A 1 89 ? -19.800 -1.914 26.630 1.00 73.31 89 ILE A CA 1
ATOM 682 C C . ILE A 1 89 ? -20.378 -0.785 27.496 1.00 73.31 89 ILE A C 1
ATOM 684 O O . ILE A 1 89 ? -20.288 -0.840 28.722 1.00 73.31 89 ILE A O 1
ATOM 688 N N . ASN A 1 90 ? -21.010 0.215 26.879 1.00 69.62 90 ASN A N 1
ATOM 689 C CA . ASN A 1 90 ? -21.656 1.312 27.601 1.00 69.62 90 ASN A CA 1
ATOM 690 C C . ASN A 1 90 ? -22.966 0.881 28.281 1.00 69.62 90 ASN A C 1
ATOM 692 O O . ASN A 1 90 ? -23.244 1.321 29.393 1.00 69.62 90 ASN A O 1
ATOM 696 N N . GLY A 1 91 ? -23.751 0.002 27.654 1.00 67.25 91 GLY A N 1
ATOM 697 C CA . GLY A 1 91 ? -25.012 -0.511 28.194 1.00 67.25 91 GLY A CA 1
ATOM 698 C C . GLY A 1 91 ? -24.831 -1.388 29.434 1.00 67.25 91 GLY A C 1
ATOM 699 O O . GLY A 1 91 ? -25.706 -1.415 30.294 1.00 67.25 91 GLY A O 1
ATOM 700 N N . TRP A 1 92 ? -23.677 -2.048 29.573 1.00 63.84 92 TRP A N 1
ATOM 701 C CA . TRP A 1 92 ? -23.336 -2.831 30.767 1.00 63.84 92 TRP A CA 1
ATOM 702 C C . TRP A 1 92 ? -22.975 -1.958 31.989 1.00 63.84 92 TRP A C 1
ATOM 704 O O . TRP A 1 92 ? -23.044 -2.426 33.123 1.00 63.84 92 TRP A O 1
ATOM 714 N N . TYR A 1 93 ? -22.612 -0.686 31.782 1.00 56.28 93 TYR A N 1
ATOM 715 C CA . TYR A 1 93 ? -22.184 0.254 32.830 1.00 56.28 93 TYR A CA 1
ATOM 716 C C . TYR A 1 93 ? -23.079 1.502 32.858 1.00 56.28 93 TYR A C 1
ATOM 718 O O . TYR A 1 93 ? -22.631 2.633 32.679 1.00 56.28 93 TYR A O 1
ATOM 726 N N . TYR A 1 94 ? -24.379 1.299 33.072 1.00 49.34 94 TYR A N 1
ATOM 727 C CA . TYR A 1 94 ? -25.340 2.398 33.120 1.00 49.34 94 TYR A CA 1
ATOM 728 C C . TYR A 1 94 ? -25.643 2.798 34.565 1.00 49.34 94 TYR A C 1
ATOM 730 O O . TYR A 1 94 ? -26.485 2.191 35.215 1.00 49.34 94 TYR A O 1
ATOM 738 N N . ASN A 1 95 ? -24.945 3.821 35.063 1.00 52.84 95 ASN A N 1
ATOM 739 C CA . ASN A 1 95 ? -25.409 4.600 36.219 1.00 52.84 95 ASN A CA 1
ATOM 740 C C . ASN A 1 95 ? -25.203 6.118 36.034 1.00 52.84 95 ASN A C 1
ATOM 742 O O . ASN A 1 95 ? -25.996 6.872 36.576 1.00 52.84 95 ASN A O 1
ATOM 746 N N . ASP A 1 96 ? -24.249 6.581 35.204 1.00 56.03 96 ASP A N 1
ATOM 747 C CA . ASP A 1 96 ? -24.080 8.011 34.881 1.00 56.03 96 ASP A CA 1
ATOM 748 C C . ASP A 1 96 ? -23.588 8.247 33.432 1.00 56.03 96 ASP A C 1
ATOM 750 O O . ASP A 1 96 ? -22.585 7.651 33.024 1.00 56.03 96 ASP A O 1
ATOM 754 N N . PRO A 1 97 ? -24.194 9.174 32.657 1.00 56.84 97 PRO A N 1
ATOM 755 C CA . PRO A 1 97 ? -23.824 9.470 31.262 1.00 56.84 97 PRO A CA 1
ATOM 756 C C . PRO A 1 97 ? -22.426 10.096 31.085 1.00 56.84 97 PRO A C 1
ATOM 758 O O . PRO A 1 97 ? -21.941 10.225 29.964 1.00 56.84 97 PRO A O 1
ATOM 761 N N . HIS A 1 98 ? -21.752 10.464 32.178 1.00 57.06 98 HIS A N 1
ATOM 762 C CA . HIS A 1 98 ? -20.373 10.966 32.175 1.00 57.06 98 HIS A CA 1
ATOM 763 C C . HIS A 1 98 ? -19.315 9.895 32.496 1.00 57.06 98 HIS A C 1
ATOM 765 O O . HIS A 1 98 ? -18.122 10.204 32.471 1.00 57.06 98 HIS A O 1
ATOM 771 N N . ASN A 1 99 ? -19.726 8.652 32.777 1.00 58.25 99 ASN A N 1
ATOM 772 C CA . ASN A 1 99 ? -18.862 7.586 33.299 1.00 58.25 99 ASN A CA 1
ATOM 773 C C . ASN A 1 99 ? -18.807 6.335 32.406 1.00 58.25 99 ASN A C 1
ATOM 775 O O . ASN A 1 99 ? -18.517 5.233 32.866 1.00 58.25 99 ASN A O 1
ATOM 779 N N . THR A 1 100 ? -19.054 6.491 31.107 1.00 65.38 100 THR A N 1
ATOM 780 C CA . THR A 1 100 ? -18.856 5.405 30.142 1.00 65.38 100 THR A CA 1
ATOM 781 C C . THR A 1 100 ? -17.394 4.954 30.117 1.00 65.38 100 THR A C 1
ATOM 783 O O . THR A 1 100 ? -16.487 5.782 30.000 1.00 65.38 100 THR A O 1
ATOM 786 N N . LEU A 1 101 ? -17.162 3.637 30.184 1.00 67.00 101 LEU A N 1
ATOM 787 C CA . LEU A 1 101 ? -15.830 3.014 30.210 1.00 67.00 101 LEU A CA 1
ATOM 788 C C . LEU A 1 101 ? -14.941 3.500 29.054 1.00 67.00 101 LEU A C 1
ATOM 790 O O . LEU A 1 101 ? -13.749 3.736 29.227 1.00 67.00 101 LEU A O 1
ATOM 794 N N . ILE A 1 102 ? -15.545 3.714 27.884 1.00 69.12 102 ILE A N 1
ATOM 795 C CA . ILE A 1 102 ? -14.874 4.241 26.692 1.00 69.12 102 ILE A CA 1
ATOM 796 C C . ILE A 1 102 ? -14.325 5.646 26.950 1.00 69.12 102 ILE A C 1
ATOM 798 O O . ILE A 1 102 ? -13.167 5.922 26.645 1.00 69.12 102 ILE A O 1
ATOM 802 N N . TYR A 1 103 ? -15.123 6.512 27.577 1.00 71.25 103 TYR A N 1
ATOM 803 C CA . TYR A 1 103 ? -14.712 7.869 27.927 1.00 71.25 103 TYR A CA 1
ATOM 804 C C . TYR A 1 103 ? -13.610 7.864 28.993 1.00 71.25 103 TYR A C 1
ATOM 806 O O . TYR A 1 103 ? -12.661 8.643 28.905 1.00 71.25 103 TYR A O 1
ATOM 814 N N . TRP A 1 104 ? -13.681 6.945 29.962 1.00 72.44 104 TRP A N 1
ATOM 815 C CA . TRP A 1 104 ? -12.625 6.745 30.958 1.00 72.44 104 TRP A CA 1
ATOM 816 C C . TRP A 1 104 ? -11.309 6.288 30.310 1.00 72.44 104 TRP A C 1
ATOM 818 O O . TRP A 1 104 ? -10.271 6.906 30.544 1.00 72.44 104 TRP A O 1
ATOM 828 N N . ILE A 1 105 ? -11.351 5.276 29.434 1.00 71.06 105 ILE A N 1
ATOM 829 C CA . ILE A 1 105 ? -10.187 4.769 28.686 1.00 71.06 105 ILE A CA 1
ATOM 830 C C . ILE A 1 105 ? -9.582 5.881 27.828 1.00 71.06 105 ILE A C 1
ATOM 832 O O . ILE A 1 105 ? -8.376 6.126 27.874 1.00 71.06 105 ILE A O 1
ATOM 836 N N . 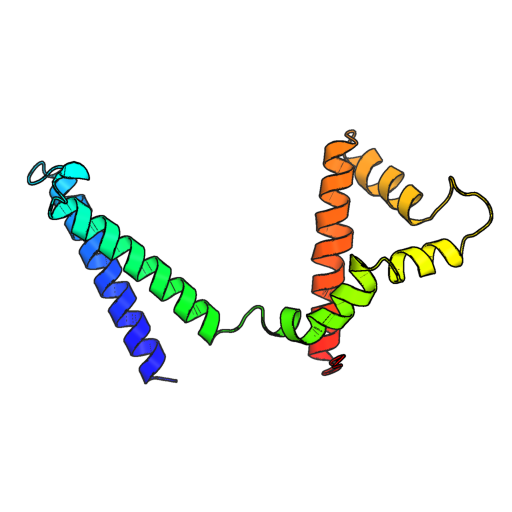GLN A 1 106 ? -10.414 6.599 27.079 1.00 69.19 106 GLN A N 1
ATOM 837 C CA . GLN A 1 106 ? -9.972 7.696 26.229 1.00 69.19 106 GLN A CA 1
ATOM 838 C C . GLN A 1 106 ? -9.318 8.812 27.053 1.00 69.19 106 GLN A C 1
ATOM 840 O O . GLN A 1 106 ? -8.238 9.294 26.704 1.00 69.19 106 GLN A O 1
ATOM 845 N N . LYS A 1 107 ? -9.929 9.196 28.178 1.00 69.00 107 LYS A N 1
ATOM 846 C CA . LYS A 1 107 ? -9.438 10.282 29.029 1.00 69.00 107 LYS A CA 1
ATOM 847 C C . LYS A 1 107 ? -8.172 9.907 29.800 1.00 69.00 107 LYS A C 1
ATOM 849 O O . LYS A 1 107 ? -7.250 10.719 29.845 1.00 69.00 107 LYS A O 1
ATOM 854 N N . HIS A 1 108 ? -8.089 8.709 30.375 1.00 71.81 108 HIS A N 1
ATOM 855 C CA . HIS A 1 108 ? -6.941 8.315 31.197 1.00 71.81 108 HIS A CA 1
ATOM 856 C C . HIS A 1 108 ? -5.791 7.684 30.416 1.00 71.81 108 HIS A C 1
ATOM 858 O O . HIS A 1 108 ? -4.643 8.015 30.699 1.00 71.81 108 HIS A O 1
ATOM 864 N N . ILE A 1 109 ? -6.066 6.825 29.432 1.00 70.62 109 ILE A N 1
ATOM 865 C CA . ILE A 1 109 ? -5.011 6.102 28.705 1.00 70.62 109 ILE A CA 1
ATOM 866 C C . ILE A 1 109 ? -4.481 6.938 27.538 1.00 70.62 109 ILE A C 1
ATOM 868 O O . ILE A 1 109 ? -3.273 7.009 27.336 1.00 70.62 109 ILE A O 1
ATOM 872 N N . PHE A 1 110 ? -5.356 7.614 26.788 1.00 67.56 110 PHE A N 1
ATOM 873 C CA . PHE A 1 110 ? -4.945 8.308 25.563 1.00 67.56 110 PHE A CA 1
ATOM 874 C C . PHE A 1 110 ? -4.732 9.815 25.749 1.00 67.56 110 PHE A C 1
ATOM 876 O O . PHE A 1 110 ? -3.733 10.355 25.278 1.00 67.56 110 PHE A O 1
ATOM 883 N N . ILE A 1 111 ? -5.627 10.516 26.451 1.00 64.06 111 ILE A N 1
ATOM 884 C CA . ILE A 1 111 ? -5.496 11.967 26.678 1.00 64.06 111 ILE A CA 1
ATOM 885 C C . ILE A 1 111 ? -4.538 12.259 27.841 1.00 64.06 111 ILE A C 1
ATOM 887 O O . ILE A 1 111 ? -3.699 13.151 27.724 1.00 64.06 111 ILE A O 1
ATOM 891 N N . GLY A 1 112 ? -4.623 11.494 28.934 1.00 66.19 112 GLY A N 1
ATOM 892 C CA . GLY A 1 112 ? -3.776 11.665 30.119 1.00 66.19 112 GLY A CA 1
ATOM 893 C C . GLY A 1 112 ? -2.288 11.422 29.857 1.00 66.19 112 GLY A C 1
ATOM 894 O O . GLY A 1 112 ? -1.452 12.149 30.380 1.00 66.19 112 GLY A O 1
ATOM 895 N N . VAL A 1 113 ? -1.947 10.455 28.999 1.00 72.50 113 VAL A N 1
ATOM 896 C CA . VAL A 1 113 ? -0.546 10.164 28.644 1.00 72.50 113 VAL A CA 1
ATOM 897 C C . VAL A 1 113 ? 0.001 11.198 27.656 1.00 72.50 113 VAL A C 1
ATOM 899 O O . VAL A 1 113 ? 1.130 11.663 27.803 1.00 72.50 113 VAL A O 1
ATOM 902 N N . TRP A 1 114 ? -0.802 11.608 26.668 1.00 70.56 114 TRP A N 1
ATOM 903 C CA . TRP A 1 114 ? -0.333 12.464 25.570 1.00 70.56 114 TRP A CA 1
ATOM 904 C C . TRP A 1 114 ? -0.556 13.969 25.776 1.00 70.56 114 TRP A C 1
ATOM 906 O O . TRP A 1 114 ? -0.197 14.757 24.900 1.00 70.56 114 TRP A O 1
ATOM 916 N N . HIS A 1 115 ? -1.156 14.375 26.904 1.00 75.38 115 HIS A N 1
ATOM 917 C CA . HIS A 1 115 ? -1.409 15.767 27.318 1.00 75.38 115 HIS A CA 1
ATOM 918 C C . HIS A 1 115 ? -2.104 16.654 26.262 1.00 75.38 115 HIS A C 1
ATOM 920 O O . HIS A 1 115 ? -2.100 17.880 26.351 1.00 75.38 115 HIS A O 1
ATOM 926 N N . SER A 1 116 ? -2.723 16.047 25.248 1.00 79.12 116 SER A N 1
ATOM 927 C CA . SER A 1 116 ? -3.367 16.741 24.138 1.00 79.12 116 SER A CA 1
ATOM 928 C C . SER A 1 116 ? -4.608 15.982 23.708 1.00 79.12 116 SER A C 1
ATOM 930 O O . SER A 1 116 ? -4.540 14.821 23.306 1.00 79.12 116 SER A O 1
ATOM 932 N N . GLN A 1 117 ? -5.755 16.659 23.751 1.00 76.19 117 GLN A N 1
ATOM 933 C CA . GLN A 1 117 ? -7.043 16.059 23.412 1.00 76.19 117 GLN A CA 1
ATOM 934 C C . GLN A 1 117 ? -7.097 15.607 21.946 1.00 76.19 117 GLN A C 1
ATOM 936 O O . GLN A 1 117 ? -7.591 14.521 21.659 1.00 76.19 117 GLN A O 1
ATOM 941 N N . ARG A 1 118 ? -6.542 16.396 21.014 1.00 80.88 118 ARG A N 1
ATOM 942 C CA . ARG A 1 118 ? -6.540 16.044 19.583 1.00 80.88 118 ARG A CA 1
ATOM 943 C C . ARG A 1 118 ? -5.703 14.801 19.313 1.00 80.88 118 ARG A C 1
ATOM 945 O O . ARG A 1 118 ? -6.161 13.912 18.608 1.00 80.88 118 ARG A O 1
ATOM 952 N N . VAL A 1 119 ? -4.503 14.729 19.892 1.00 82.31 119 VAL A N 1
ATOM 953 C CA . VAL A 1 119 ? -3.609 13.582 19.683 1.00 82.31 119 VAL A CA 1
ATOM 954 C C . VAL A 1 119 ? -4.138 12.346 20.407 1.00 82.31 119 VAL A C 1
ATOM 956 O O . VAL A 1 119 ? -4.110 11.263 19.836 1.00 82.31 119 VAL A O 1
ATOM 959 N N . GLY A 1 120 ? -4.711 12.507 21.603 1.00 80.44 120 GLY A N 1
ATOM 960 C CA . GLY A 1 120 ? -5.348 11.415 22.339 1.00 80.44 120 GLY A CA 1
ATOM 961 C C . GLY A 1 120 ? -6.522 10.788 21.580 1.00 80.44 120 GLY A C 1
ATOM 962 O O . GLY A 1 120 ? -6.595 9.568 21.481 1.00 80.44 120 GLY A O 1
ATOM 963 N N . ILE A 1 121 ? -7.401 11.595 20.973 1.00 81.44 121 ILE A N 1
ATOM 964 C CA . ILE A 1 121 ? -8.492 11.078 20.123 1.00 81.44 121 ILE A CA 1
ATOM 965 C C . ILE A 1 121 ? -7.929 10.337 18.902 1.00 81.44 121 ILE A C 1
ATOM 967 O O . ILE A 1 121 ? -8.389 9.248 18.572 1.00 81.44 121 ILE A O 1
ATOM 971 N N . LEU A 1 122 ? -6.919 10.904 18.243 1.00 84.50 122 LEU A N 1
ATOM 972 C CA . LEU A 1 122 ? -6.338 10.326 17.030 1.00 84.50 122 LEU A CA 1
ATOM 973 C C . LEU A 1 122 ? -5.651 8.980 17.323 1.00 84.50 122 LEU A C 1
ATOM 975 O O . LEU A 1 122 ? -5.850 8.007 16.599 1.00 84.50 122 LEU A O 1
ATOM 979 N N . LEU A 1 123 ? -4.907 8.901 18.429 1.00 83.12 123 LEU A N 1
ATOM 980 C CA . LEU A 1 123 ? -4.302 7.658 18.909 1.00 83.12 123 LEU A CA 1
ATOM 981 C C . LEU A 1 123 ? -5.359 6.636 19.331 1.00 83.12 123 LEU A C 1
ATOM 983 O O . LEU A 1 123 ? -5.196 5.457 19.033 1.00 83.12 123 LEU A O 1
ATOM 987 N N . TYR A 1 124 ? -6.447 7.070 19.969 1.00 81.81 124 TYR A N 1
ATOM 988 C CA . TYR A 1 124 ? -7.558 6.182 20.300 1.00 81.81 124 TYR A CA 1
ATOM 989 C C . TYR A 1 124 ? -8.126 5.516 19.040 1.00 81.81 124 TYR A C 1
ATOM 991 O O . TYR A 1 124 ? -8.198 4.294 18.991 1.00 81.81 124 TYR A O 1
ATOM 999 N N . VAL A 1 125 ? -8.429 6.278 17.986 1.00 84.00 125 VAL A N 1
ATOM 1000 C CA . VAL A 1 125 ? -8.956 5.708 16.731 1.00 84.00 125 VAL A CA 1
ATOM 1001 C C . VAL A 1 125 ? -7.952 4.739 16.096 1.00 84.00 125 VAL A C 1
ATOM 1003 O O . VAL A 1 125 ? -8.306 3.624 15.716 1.00 84.00 125 VAL A O 1
ATOM 1006 N N . ILE A 1 126 ? -6.670 5.107 16.025 1.00 85.56 126 ILE A N 1
ATOM 1007 C CA . ILE A 1 126 ? -5.648 4.240 15.418 1.00 85.56 126 ILE A CA 1
ATOM 1008 C C . ILE A 1 126 ? -5.475 2.932 16.204 1.00 85.56 126 ILE A C 1
ATOM 1010 O O . ILE A 1 126 ? -5.439 1.854 15.611 1.00 85.56 126 ILE A O 1
ATOM 1014 N N . PHE A 1 127 ? -5.355 3.004 17.529 1.00 83.56 127 PHE A N 1
ATOM 1015 C CA . PHE A 1 127 ? -5.029 1.836 18.346 1.00 83.56 127 PHE A CA 1
ATOM 1016 C C . PHE A 1 127 ? -6.260 1.035 18.777 1.00 83.56 127 PHE A C 1
ATOM 1018 O O . PHE A 1 127 ? -6.264 -0.190 18.659 1.00 83.56 127 PHE A O 1
ATOM 1025 N N . ALA A 1 128 ? -7.295 1.706 19.275 1.00 80.94 128 ALA A N 1
ATOM 1026 C CA . ALA A 1 128 ? -8.473 1.059 19.843 1.00 80.94 128 ALA A CA 1
ATOM 1027 C C . ALA A 1 128 ? -9.526 0.686 18.794 1.00 80.94 128 ALA A C 1
ATOM 1029 O O . ALA A 1 128 ? -10.264 -0.266 19.021 1.00 80.94 128 ALA A O 1
ATOM 1030 N N . GLU A 1 129 ? -9.594 1.382 17.656 1.00 82.06 129 GLU A N 1
ATOM 1031 C CA . GLU A 1 129 ? -10.508 0.996 16.575 1.00 82.06 129 GLU A CA 1
ATOM 1032 C C . GLU A 1 129 ? -9.768 0.228 15.480 1.00 82.06 129 GLU A C 1
ATOM 1034 O O . GLU A 1 129 ? -10.043 -0.950 15.263 1.00 82.06 129 GLU A O 1
ATOM 1039 N N . ILE A 1 130 ? -8.783 0.841 14.821 1.00 86.81 130 ILE A N 1
ATOM 1040 C CA . ILE A 1 130 ? -8.169 0.241 13.626 1.00 86.81 130 ILE A CA 1
ATOM 1041 C C . ILE A 1 130 ? -7.328 -0.993 13.983 1.00 86.81 130 ILE A C 1
ATOM 1043 O O . ILE A 1 130 ? -7.543 -2.071 13.423 1.00 86.81 130 ILE A O 1
ATOM 1047 N N . LEU A 1 131 ? -6.372 -0.868 14.909 1.00 87.88 131 LEU A N 1
ATOM 1048 C CA . LEU A 1 131 ? -5.483 -1.984 15.260 1.00 87.88 131 LEU A CA 1
ATOM 1049 C C . LEU A 1 131 ? -6.207 -3.099 16.019 1.00 87.88 131 LEU A C 1
ATOM 1051 O O . LEU A 1 131 ? -5.977 -4.272 15.724 1.00 87.88 131 LEU A O 1
ATOM 1055 N N . PHE A 1 132 ? -7.090 -2.752 16.958 1.00 89.12 132 PHE A N 1
ATOM 1056 C CA . PHE A 1 132 ? -7.891 -3.734 17.690 1.00 89.12 132 PHE A CA 1
ATOM 1057 C C . PHE A 1 132 ? -8.761 -4.568 16.744 1.00 89.12 132 PHE A C 1
ATOM 1059 O O . PHE A 1 132 ? -8.645 -5.794 16.736 1.00 89.12 132 PHE A O 1
ATOM 1066 N N . TRP A 1 133 ? -9.575 -3.934 15.892 1.00 88.12 133 TRP A N 1
ATOM 1067 C CA . TRP A 1 133 ? -10.445 -4.674 14.976 1.00 88.12 133 TRP A CA 1
ATOM 1068 C C . TRP A 1 133 ? -9.672 -5.386 13.870 1.00 88.12 133 TRP A C 1
ATOM 1070 O O . TRP A 1 133 ? -10.060 -6.487 13.481 1.00 88.12 133 TRP A O 1
ATOM 1080 N N . GLY A 1 134 ? -8.538 -4.834 13.426 1.00 87.69 134 GLY A N 1
ATOM 1081 C CA . GLY A 1 134 ? -7.600 -5.543 12.556 1.00 87.69 134 GLY A CA 1
ATOM 1082 C C . GLY A 1 134 ? -7.091 -6.837 13.199 1.00 87.69 134 GLY A C 1
ATOM 1083 O O . GLY A 1 134 ? -7.103 -7.889 12.563 1.00 87.69 134 GLY A O 1
ATOM 1084 N N . MET A 1 135 ? -6.714 -6.800 14.479 1.00 88.69 135 MET A N 1
ATOM 1085 C CA . MET A 1 135 ? -6.282 -7.986 15.223 1.00 88.69 135 MET A CA 1
ATOM 1086 C C . MET A 1 135 ? -7.419 -8.998 15.405 1.00 88.69 135 MET A C 1
ATOM 1088 O O . MET A 1 135 ? -7.216 -10.185 15.146 1.00 88.69 135 MET A O 1
ATOM 1092 N N . VAL A 1 136 ? -8.616 -8.542 15.790 1.00 88.38 136 VAL A N 1
ATOM 1093 C CA . VAL A 1 136 ? -9.807 -9.397 15.937 1.00 88.38 136 VAL A CA 1
ATOM 1094 C C . VAL A 1 136 ? -10.138 -10.088 14.614 1.00 88.38 136 VAL A C 1
ATOM 1096 O O . VAL A 1 136 ? -10.274 -11.309 14.589 1.00 88.38 136 VAL A O 1
ATOM 1099 N N . ALA A 1 137 ? -10.168 -9.352 13.499 1.00 87.62 137 ALA A N 1
ATOM 1100 C CA . ALA A 1 137 ? -10.383 -9.922 12.169 1.00 87.62 137 ALA A CA 1
ATOM 1101 C C . ALA A 1 137 ? -9.327 -10.986 11.808 1.00 87.62 137 ALA A C 1
ATOM 1103 O O . ALA A 1 137 ? -9.657 -12.000 11.189 1.00 87.62 137 ALA A O 1
ATOM 1104 N N . GLY A 1 138 ? -8.073 -10.796 12.234 1.00 86.25 138 GLY A N 1
ATOM 1105 C CA . GLY A 1 138 ? -6.991 -11.772 12.065 1.00 86.25 138 GLY A CA 1
ATOM 1106 C C . GLY A 1 138 ? -7.138 -13.030 12.898 1.00 86.25 138 GLY A C 1
ATOM 1107 O O . GLY A 1 138 ? -6.888 -14.126 12.395 1.00 86.25 138 GLY A O 1
ATOM 1108 N N . ILE A 1 139 ? -7.577 -12.895 14.147 1.00 88.12 139 ILE A N 1
ATOM 1109 C CA . ILE A 1 139 ? -7.870 -14.041 15.012 1.00 88.12 139 ILE A CA 1
ATOM 1110 C C . ILE A 1 139 ? -9.041 -14.838 14.429 1.00 88.12 139 ILE A C 1
ATOM 1112 O O . ILE A 1 139 ? -8.923 -16.049 14.270 1.00 88.12 139 ILE A O 1
ATOM 1116 N N . PHE A 1 140 ? -10.125 -14.170 14.030 1.00 86.75 140 PHE A N 1
ATOM 1117 C CA . PHE A 1 140 ? -11.279 -14.819 13.398 1.00 86.75 140 PHE A CA 1
ATOM 1118 C C . PHE A 1 140 ? -10.901 -15.541 12.103 1.00 86.75 140 PHE A C 1
ATOM 1120 O O . PHE A 1 140 ? -11.318 -16.677 11.892 1.00 86.75 140 PHE A O 1
ATOM 1127 N N . HIS A 1 141 ? -10.045 -14.931 11.278 1.00 85.62 141 HIS A N 1
ATOM 1128 C CA . HIS A 1 141 ? -9.517 -15.584 10.082 1.00 85.62 141 HIS A CA 1
ATOM 1129 C C . HIS A 1 141 ? -8.705 -16.845 10.416 1.00 85.62 141 HIS A C 1
ATOM 1131 O O . HIS A 1 141 ? -8.887 -17.867 9.761 1.00 85.62 141 HIS A O 1
ATOM 1137 N N . ARG A 1 142 ? -7.858 -16.815 11.460 1.00 84.75 142 ARG A N 1
ATOM 1138 C CA . ARG A 1 142 ? -7.134 -18.016 11.927 1.00 84.75 142 ARG A CA 1
ATOM 1139 C C . ARG A 1 142 ? -8.055 -19.109 12.467 1.00 84.75 142 ARG A C 1
ATOM 1141 O O . ARG A 1 142 ? -7.677 -20.272 12.421 1.00 84.75 142 ARG A O 1
ATOM 1148 N N . LEU A 1 143 ? -9.219 -18.737 12.990 1.00 88.81 143 LEU A N 1
ATOM 1149 C CA . LEU A 1 143 ? -10.246 -19.667 13.461 1.00 88.81 143 LEU A CA 1
ATOM 1150 C C . LEU A 1 143 ? -11.180 -20.144 12.334 1.00 88.81 143 LEU A C 1
ATOM 1152 O O . LEU A 1 143 ? -12.101 -20.903 12.607 1.00 88.81 143 LEU A O 1
ATOM 1156 N N . GLU A 1 144 ? -10.966 -19.693 11.092 1.00 84.75 144 GLU A N 1
ATOM 1157 C CA . GLU A 1 144 ? -11.822 -19.960 9.925 1.00 84.75 144 GLU A CA 1
ATOM 1158 C C . GLU A 1 144 ? -13.297 -19.550 10.111 1.00 84.75 144 GLU A C 1
ATOM 1160 O O . GLU A 1 144 ? -14.188 -20.015 9.398 1.00 84.75 144 GLU A O 1
ATOM 1165 N N . ILE A 1 145 ? -13.565 -18.630 11.043 1.00 83.69 145 ILE A N 1
ATOM 1166 C CA . ILE A 1 145 ? -14.902 -18.094 11.293 1.00 83.69 145 ILE A CA 1
ATOM 1167 C C . ILE A 1 145 ? -15.082 -16.868 10.407 1.00 83.69 145 ILE A C 1
ATOM 1169 O O . ILE A 1 145 ? -14.415 -15.852 10.600 1.00 83.69 145 ILE A O 1
ATOM 1173 N N . TYR A 1 146 ? -16.007 -16.962 9.454 1.00 82.94 146 TYR A N 1
ATOM 1174 C CA . TYR A 1 146 ? -16.346 -15.871 8.546 1.00 82.94 146 TYR A CA 1
ATOM 1175 C C . TYR A 1 146 ? -17.808 -15.504 8.704 1.00 82.94 146 TYR A C 1
ATOM 1177 O O . TYR A 1 146 ? -18.694 -16.303 8.391 1.00 82.94 146 TYR A O 1
ATOM 1185 N N . TRP A 1 147 ? -18.065 -14.279 9.150 1.00 74.06 147 TRP A N 1
ATOM 1186 C CA . TRP A 1 147 ? -19.421 -13.754 9.161 1.00 74.06 147 TRP A CA 1
ATOM 1187 C C . TRP A 1 147 ? -19.793 -13.306 7.746 1.00 74.06 147 TRP A C 1
ATOM 1189 O O . TRP A 1 147 ? -19.359 -12.257 7.270 1.00 74.06 147 TRP A O 1
ATOM 1199 N N . LYS A 1 148 ? -20.565 -14.151 7.061 1.00 74.00 148 LYS A N 1
ATOM 1200 C CA . LYS A 1 148 ? -21.156 -13.866 5.750 1.00 74.00 148 LYS A CA 1
ATOM 1201 C C . LYS A 1 148 ? -22.616 -13.446 5.935 1.00 74.00 148 LYS A C 1
ATOM 1203 O O . LYS A 1 148 ? -23.256 -13.904 6.880 1.00 74.00 148 LYS A O 1
ATOM 1208 N N . LEU A 1 149 ? -23.096 -12.562 5.061 1.00 59.09 149 LEU A N 1
ATOM 1209 C CA . LEU A 1 149 ? -24.510 -12.200 4.955 1.00 59.09 149 LEU A CA 1
ATOM 1210 C C . LEU A 1 149 ? -25.272 -13.266 4.159 1.00 59.09 149 LEU A C 1
ATOM 1212 O O . LEU A 1 149 ? -24.663 -13.799 3.200 1.00 59.09 149 LEU A O 1
#

Sequence (149 aa):
MGSHTARLKHWILMGFALLILGLVLHFTHAIPLNKQLYTFSYVCVTSGAAALVFSSIYALCMFQPLAWIGMNAMLVYVMAAEGIFAGF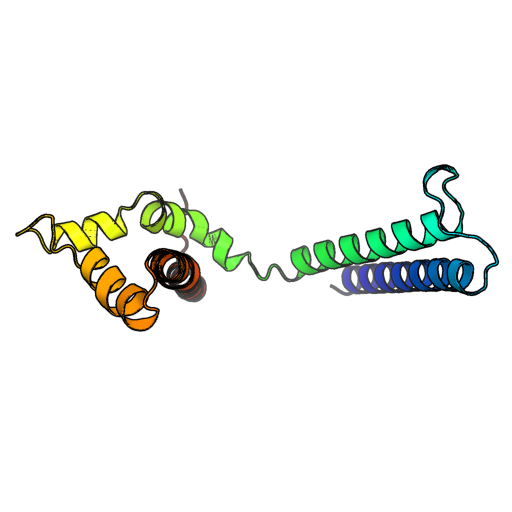INGWYYNDPHNTLIYWIQKHIFIGVWHSQRVGILLYVIFAEILFWGMVAGIFHRLEIYWKL

Radius of gyration: 24.76 Å; chains: 1; bounding box: 49×41×61 Å

Secondary structure (DSSP, 8-state):
-HHHHHHHHHHHHHHHHHHHHHHHHHHTTSS---TTTT-HHHHHHHHHHHHHHHHHHHHHHHH-TTHHHHHTHHHHIIIIIT-HHHHHHHHTS-S-TT--HHHHHIIIIIIHHHS-HHHHHHHHIIIIIIIHHHHHHHHHHHTT-----

Organism: Salix viminalis (NCBI:txid40686)

Foldseek 3Di:
DVVLVVVLVVLLVQLVVLLVVLVCCCVVVVWNQDPVVCISSVVSNVSSVVSNVVSVVSVCVVVVPCVLVVQQVVVLCVCQVVCVVVCVQQVVDPDDPCDRPLNVCLVVVQCVVVVDNVRSVVVCCVVVRVVVSSVVSVVCVVVVNGDDD

pLDDT: mean 82.11, std 10.58, range [49.34, 96.38]